Protein AF-A0A5K0W1N3-F1 (afdb_monomer_lite)

Organism: NCBI:txid210225

Foldseek 3Di:
DDPVPKDWDWDQDPVVRDTDTPDIPPDPPPCPDPPQWDQDPDADVPRDRTDHPPPDDDPDPVVD

Secondary structure (DSSP, 8-state):
--TTS-EEEEEEETTTTEEEEEEEE----TTSS-TTEEE-SS--TT--SEEEPTT---S-TTT-

pLDDT: mean 80.09, std 11.73, range [47.91, 97.0]

Structure (mmCIF, N/CA/C/O backbone):
data_AF-A0A5K0W1N3-F1
#
_entry.id   AF-A0A5K0W1N3-F1
#
loop_
_atom_site.group_PDB
_atom_site.id
_atom_site.type_symbol
_atom_site.label_atom_id
_atom_site.label_alt_id
_atom_site.label_comp_id
_atom_site.label_asym_id
_atom_site.label_entity_id
_atom_site.label_seq_id
_atom_site.pdbx_PDB_ins_code
_atom_site.Cartn_x
_atom_site.Cartn_y
_atom_site.Cartn_z
_atom_site.occupancy
_atom_site.B_iso_or_equiv
_atom_site.auth_seq_id
_ato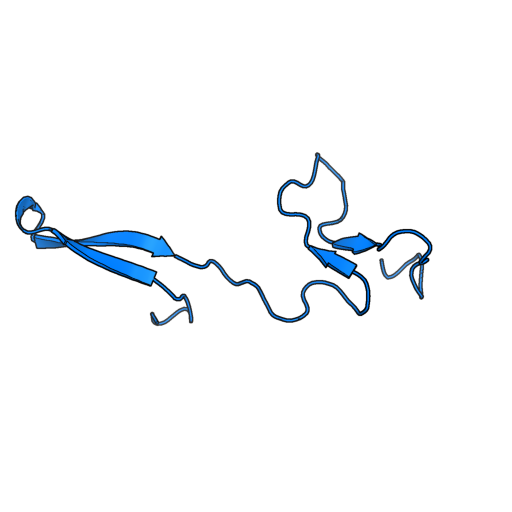m_site.auth_comp_id
_atom_site.auth_asym_id
_atom_site.auth_atom_id
_atom_site.pdbx_PDB_model_num
ATOM 1 N N . ILE A 1 1 ? -3.011 -2.363 -13.007 1.00 82.69 1 ILE A N 1
ATOM 2 C CA . ILE A 1 1 ? -3.109 -3.062 -11.706 1.00 82.69 1 ILE A CA 1
ATOM 3 C C . ILE A 1 1 ? -2.254 -4.310 -11.824 1.00 82.69 1 ILE A C 1
ATOM 5 O O . ILE A 1 1 ? -2.328 -4.949 -12.868 1.00 82.69 1 ILE A O 1
ATOM 9 N N . ASP A 1 2 ? -1.377 -4.578 -10.859 1.00 85.75 2 ASP A N 1
ATOM 10 C CA . ASP A 1 2 ? -0.504 -5.759 -10.887 1.00 85.75 2 ASP A CA 1
ATOM 11 C C . ASP A 1 2 ? -1.142 -6.981 -10.198 1.00 85.75 2 ASP A C 1
ATOM 13 O O . ASP A 1 2 ? -2.276 -6.922 -9.725 1.00 85.75 2 ASP A O 1
ATOM 17 N N . VAL A 1 3 ? -0.406 -8.094 -10.132 1.00 87.69 3 VAL A N 1
ATOM 18 C CA . VAL A 1 3 ? -0.871 -9.349 -9.508 1.00 87.69 3 VAL A CA 1
ATOM 19 C C . VAL A 1 3 ? -1.140 -9.233 -8.003 1.00 87.69 3 VAL A C 1
ATOM 21 O O . VAL A 1 3 ? -1.800 -10.099 -7.442 1.00 87.69 3 VAL A O 1
ATOM 24 N N . ASN A 1 4 ? -0.665 -8.165 -7.356 1.00 84.75 4 ASN A N 1
ATOM 25 C CA . ASN A 1 4 ? -0.888 -7.883 -5.940 1.00 84.75 4 ASN A CA 1
ATOM 26 C C . ASN A 1 4 ? -2.047 -6.897 -5.722 1.00 84.75 4 ASN A C 1
ATOM 28 O O . ASN A 1 4 ? -2.234 -6.411 -4.611 1.00 84.75 4 ASN A O 1
ATOM 32 N N . GLY A 1 5 ? -2.792 -6.543 -6.775 1.00 83.75 5 GLY A N 1
ATOM 33 C CA . GLY A 1 5 ? -3.883 -5.573 -6.688 1.00 83.75 5 GLY A CA 1
ATOM 34 C C . GLY A 1 5 ? -3.417 -4.118 -6.574 1.00 83.75 5 GLY A C 1
ATOM 35 O O . GLY A 1 5 ? -4.235 -3.239 -6.319 1.00 83.75 5 GLY A O 1
ATOM 36 N N . GLN A 1 6 ? -2.132 -3.824 -6.797 1.00 85.31 6 GLN A N 1
ATOM 37 C CA . GLN A 1 6 ? -1.613 -2.463 -6.678 1.00 85.31 6 GLN A CA 1
ATOM 38 C C . GLN A 1 6 ? -1.848 -1.669 -7.965 1.00 85.31 6 GLN A C 1
ATOM 40 O O . GLN A 1 6 ? -1.517 -2.111 -9.077 1.00 85.31 6 GLN A O 1
ATOM 45 N N . ILE A 1 7 ? -2.378 -0.453 -7.823 1.00 88.25 7 ILE A N 1
ATOM 46 C CA . ILE A 1 7 ? -2.414 0.529 -8.910 1.00 88.25 7 ILE A CA 1
ATOM 47 C C . ILE A 1 7 ? -1.027 1.165 -9.009 1.00 88.25 7 ILE A C 1
ATOM 49 O O . ILE A 1 7 ? -0.469 1.611 -8.010 1.00 88.25 7 ILE A O 1
ATOM 53 N N . LYS A 1 8 ? -0.456 1.188 -10.218 1.00 90.19 8 LYS A N 1
ATOM 54 C CA . LYS A 1 8 ? 0.898 1.689 -10.481 1.00 90.19 8 LYS A CA 1
ATOM 55 C C . LYS A 1 8 ? 0.905 2.604 -11.695 1.00 90.19 8 LYS A C 1
ATOM 57 O O . LYS A 1 8 ? 0.298 2.276 -12.713 1.00 90.19 8 LYS A O 1
ATOM 62 N N . LEU A 1 9 ? 1.646 3.702 -11.594 1.00 93.62 9 LEU A N 1
ATOM 63 C CA . LEU A 1 9 ? 2.057 4.526 -12.722 1.00 93.62 9 LEU A CA 1
ATOM 64 C C . LEU A 1 9 ? 3.501 4.165 -13.076 1.00 93.62 9 LEU A C 1
ATOM 66 O O . LEU A 1 9 ? 4.417 4.373 -12.277 1.00 93.62 9 LEU A O 1
ATOM 70 N N . ALA A 1 10 ? 3.703 3.625 -14.274 1.00 94.38 10 ALA A N 1
ATOM 71 C CA . ALA A 1 10 ? 5.011 3.213 -14.762 1.00 94.38 10 ALA A CA 1
ATOM 72 C C . ALA A 1 10 ? 5.255 3.728 -16.183 1.00 94.38 10 ALA A C 1
ATOM 74 O O . ALA A 1 10 ? 4.319 3.852 -16.969 1.00 94.38 10 ALA A O 1
ATOM 75 N N . THR A 1 11 ? 6.520 3.991 -16.516 1.00 96.56 11 THR A N 1
ATOM 76 C CA . THR A 1 11 ? 6.949 4.257 -17.896 1.00 96.56 11 THR A CA 1
ATOM 77 C C . THR A 1 11 ? 8.007 3.260 -18.322 1.00 96.56 11 THR A C 1
ATOM 79 O O . THR A 1 11 ? 8.757 2.731 -17.496 1.00 96.56 11 THR A O 1
ATOM 82 N N . TRP A 1 12 ? 8.085 3.023 -19.625 1.00 96.38 12 TRP A N 1
ATOM 83 C CA . TRP A 1 12 ? 9.127 2.189 -20.194 1.00 96.38 12 TRP A CA 1
ATOM 84 C C . TRP A 1 12 ? 10.477 2.913 -20.145 1.00 96.38 12 TRP A C 1
ATOM 86 O O . TRP A 1 12 ? 10.645 3.984 -20.734 1.00 96.38 12 TRP A O 1
ATOM 96 N N . ASN A 1 13 ? 11.452 2.324 -19.458 1.00 96.88 13 ASN A N 1
ATOM 97 C CA . ASN A 1 13 ? 12.822 2.810 -19.406 1.00 96.88 13 ASN A CA 1
ATOM 98 C C . ASN A 1 13 ? 13.662 2.062 -20.445 1.00 96.88 13 ASN A C 1
ATOM 100 O O . ASN A 1 13 ? 14.040 0.912 -20.237 1.00 96.88 13 ASN A O 1
ATOM 104 N N . LYS A 1 14 ? 13.955 2.730 -21.567 1.00 97.00 14 LYS A N 1
ATOM 105 C CA . LYS A 1 14 ? 14.745 2.152 -22.665 1.00 97.00 14 LYS A CA 1
ATOM 106 C C . LYS A 1 14 ? 16.161 1.729 -22.230 1.00 97.00 14 LYS A C 1
ATOM 108 O O . LYS A 1 14 ? 16.499 0.586 -22.501 1.00 97.00 14 LYS A O 1
ATOM 113 N N . PRO A 1 15 ? 16.967 2.572 -21.547 1.00 96.69 15 PRO A N 1
ATOM 114 C CA . PRO A 1 15 ? 18.306 2.193 -21.084 1.00 96.69 15 PRO A CA 1
ATOM 115 C C . PRO A 1 15 ? 18.405 0.889 -20.289 1.00 96.69 15 PRO A C 1
ATOM 117 O O . PRO A 1 15 ? 19.389 0.173 -20.423 1.00 96.69 15 PRO A O 1
ATOM 120 N N . THR A 1 16 ? 17.422 0.602 -19.434 1.00 96.19 16 THR A N 1
ATOM 121 C CA . THR A 1 16 ? 17.425 -0.593 -18.572 1.00 96.19 16 THR A CA 1
ATOM 122 C 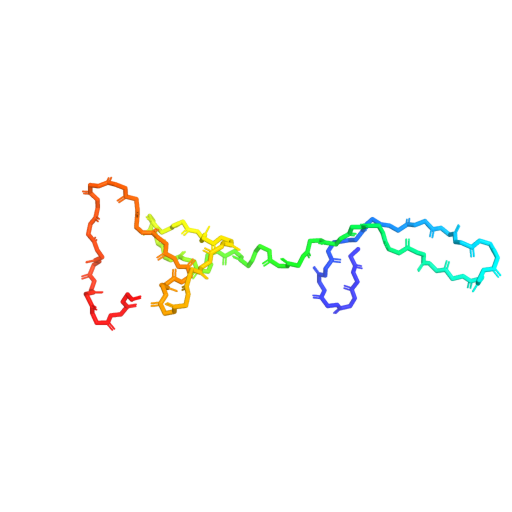C . THR A 1 16 ? 16.492 -1.688 -19.076 1.00 96.19 16 THR A C 1
ATOM 124 O O . THR A 1 16 ? 16.306 -2.676 -18.373 1.00 96.19 16 THR A O 1
ATOM 127 N N . GLU A 1 17 ? 15.867 -1.476 -20.239 1.00 96.88 17 GLU A N 1
ATOM 128 C CA . GLU A 1 17 ? 14.866 -2.357 -20.852 1.00 96.88 17 GLU A CA 1
ATOM 129 C C . GLU A 1 17 ? 13.808 -2.850 -19.857 1.00 96.88 17 GLU A C 1
ATOM 131 O O . GLU A 1 17 ? 13.432 -4.021 -19.815 1.00 96.88 17 GLU A O 1
ATOM 136 N N . SER A 1 18 ? 13.339 -1.943 -19.001 1.00 96.50 18 SER A N 1
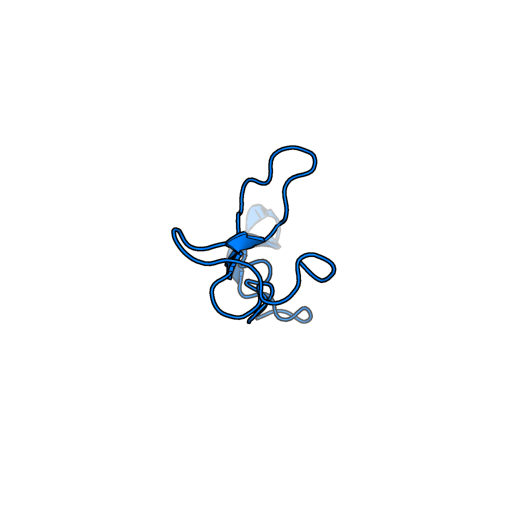ATOM 137 C CA . SER A 1 18 ? 12.457 -2.301 -17.895 1.00 96.50 18 SER A CA 1
ATOM 138 C C . SER A 1 18 ? 11.426 -1.223 -17.598 1.00 96.50 18 SER A C 1
ATOM 140 O O . SER A 1 18 ? 11.567 -0.055 -17.962 1.00 96.50 18 SER A O 1
ATOM 142 N N . TRP A 1 19 ? 10.350 -1.613 -16.921 1.00 94.31 19 TRP A N 1
ATOM 143 C CA . TRP A 1 19 ? 9.349 -0.670 -16.438 1.00 94.31 19 TRP A CA 1
ATOM 144 C C . TRP A 1 19 ? 9.868 0.056 -15.200 1.00 94.31 19 TRP A C 1
ATOM 146 O O . TRP A 1 19 ? 10.113 -0.559 -14.163 1.00 94.31 19 TRP A O 1
ATOM 156 N N . LYS A 1 20 ? 9.987 1.381 -15.286 1.00 94.62 20 LYS A N 1
ATOM 157 C CA . LYS A 1 20 ? 10.254 2.230 -14.126 1.00 94.62 20 LYS A CA 1
ATOM 158 C C . LYS A 1 20 ? 8.929 2.655 -13.508 1.00 94.62 20 LYS A C 1
ATOM 160 O O . LYS A 1 20 ? 8.152 3.369 -14.140 1.00 94.62 20 LYS A O 1
ATOM 165 N N . VAL A 1 21 ? 8.690 2.229 -12.272 1.00 92.88 21 VAL A N 1
ATOM 166 C CA . VAL A 1 21 ? 7.531 2.650 -11.476 1.00 92.88 21 VAL A CA 1
ATOM 167 C C . VAL A 1 21 ? 7.826 4.022 -10.870 1.00 92.88 21 VAL A C 1
ATOM 169 O O . VAL A 1 21 ? 8.843 4.197 -10.205 1.00 92.88 21 VAL A O 1
ATOM 172 N N . PHE A 1 22 ? 6.955 4.995 -11.123 1.00 92.00 22 PHE A N 1
ATOM 173 C CA . PHE A 1 22 ? 7.037 6.341 -10.541 1.00 92.00 22 PHE A CA 1
ATOM 174 C C . PHE A 1 22 ? 6.195 6.457 -9.284 1.00 92.00 22 PHE A C 1
ATOM 176 O O . PHE A 1 22 ? 6.564 7.156 -8.347 1.00 92.00 22 PHE A O 1
ATOM 183 N N . TRP A 1 23 ? 5.051 5.784 -9.290 1.00 88.06 23 TRP A N 1
ATOM 184 C CA . TRP A 1 23 ? 4.102 5.824 -8.200 1.00 88.06 23 TRP A CA 1
ATOM 185 C C . TRP A 1 23 ? 3.345 4.507 -8.129 1.00 88.06 2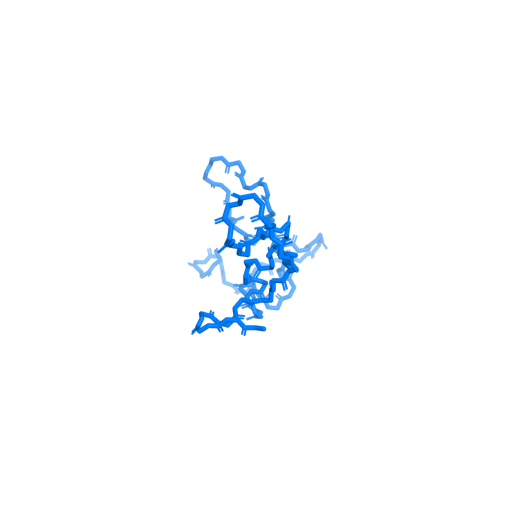3 TRP A C 1
ATOM 187 O O . TRP A 1 23 ? 3.054 3.878 -9.151 1.00 88.06 23 TRP A O 1
ATOM 197 N N . SER A 1 24 ? 3.021 4.103 -6.911 1.00 87.00 24 SER A N 1
ATOM 198 C CA . SER A 1 24 ? 2.138 2.985 -6.633 1.00 87.00 24 SER A CA 1
ATOM 199 C C . SER A 1 24 ? 1.258 3.339 -5.451 1.00 87.00 24 SER A C 1
ATOM 201 O O . SER A 1 24 ? 1.776 3.776 -4.423 1.00 87.00 24 SER A O 1
ATOM 203 N N . GLN A 1 25 ? -0.040 3.091 -5.568 1.00 80.12 25 GLN A N 1
ATOM 204 C CA . GLN A 1 25 ? -0.919 3.079 -4.411 1.00 80.12 25 GLN A CA 1
ATOM 205 C C . GLN A 1 25 ? -0.677 1.765 -3.677 1.00 80.12 25 GLN A C 1
ATOM 207 O O . GLN A 1 25 ? -1.089 0.697 -4.139 1.00 80.12 25 GLN A O 1
ATOM 212 N N . GLN A 1 26 ? 0.055 1.831 -2.568 1.00 65.19 26 GLN A N 1
ATOM 213 C CA . GLN A 1 26 ? 0.071 0.722 -1.628 1.00 65.19 26 GLN A CA 1
ATOM 214 C C . GLN A 1 26 ? -1.214 0.820 -0.829 1.00 65.19 26 GLN A C 1
ATOM 216 O O . GLN A 1 26 ? -1.38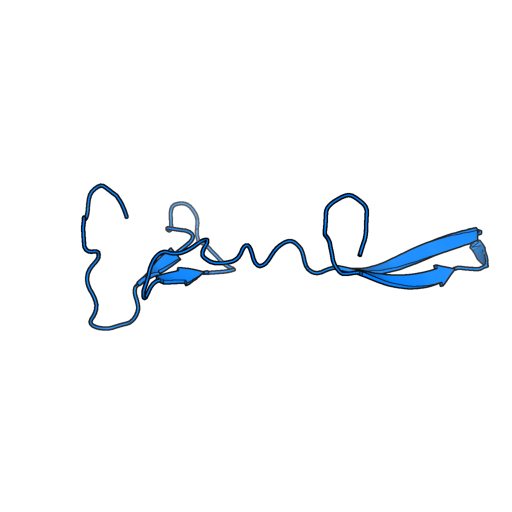4 1.766 -0.075 1.00 65.19 26 GLN A O 1
ATOM 221 N N . CYS A 1 27 ? -2.118 -0.109 -1.127 1.00 59.91 27 CYS A N 1
ATOM 222 C CA . CYS A 1 27 ? -3.386 -0.371 -0.473 1.00 59.91 27 CYS A CA 1
ATOM 223 C C . CYS A 1 27 ? -3.847 0.719 0.513 1.00 59.91 27 CYS A C 1
ATOM 225 O O . CYS A 1 27 ? -3.596 0.609 1.712 1.00 59.91 27 CYS A O 1
ATOM 227 N N . ASP A 1 28 ? -4.627 1.688 0.023 1.00 63.75 28 ASP A N 1
ATOM 228 C CA . ASP A 1 28 ? -5.696 2.271 0.839 1.00 63.75 28 ASP A CA 1
ATOM 229 C C . ASP A 1 28 ? -6.699 1.135 1.066 1.00 63.75 28 ASP A C 1
ATOM 231 O O . ASP A 1 28 ? -7.685 0.993 0.339 1.00 63.75 28 ASP A O 1
ATOM 235 N N . ILE A 1 29 ? -6.351 0.208 1.967 1.00 68.19 29 ILE A N 1
ATOM 236 C CA . ILE A 1 29 ? -7.196 -0.939 2.276 1.00 68.19 29 ILE A CA 1
ATOM 237 C C . ILE A 1 29 ? -8.521 -0.333 2.724 1.00 68.19 29 ILE A C 1
ATOM 239 O O . ILE A 1 29 ? -8.600 0.462 3.662 1.00 68.19 29 ILE A O 1
ATOM 243 N N . TYR A 1 30 ? -9.572 -0.650 1.984 1.00 72.06 30 TYR A N 1
ATOM 244 C CA . TYR A 1 30 ? -10.873 -0.108 2.304 1.00 72.06 30 TYR A CA 1
ATOM 245 C C . TYR A 1 30 ? -11.265 -0.561 3.714 1.00 72.06 30 TYR A C 1
ATOM 247 O O . TYR A 1 30 ? -11.187 -1.749 4.023 1.00 72.06 30 TYR A O 1
ATOM 255 N N . ALA A 1 31 ? -11.668 0.399 4.548 1.00 73.88 31 ALA A N 1
ATOM 256 C CA . ALA A 1 31 ? -12.059 0.172 5.936 1.00 73.88 31 ALA A CA 1
ATOM 257 C C . ALA A 1 31 ? -10.963 -0.447 6.837 1.00 73.88 31 ALA A C 1
ATOM 259 O O . ALA A 1 31 ? -11.282 -1.270 7.692 1.00 73.88 31 ALA A O 1
ATOM 260 N N . VAL A 1 32 ? -9.683 -0.037 6.701 1.00 78.88 32 VAL A N 1
ATOM 261 C CA . VAL A 1 32 ? -8.662 -0.314 7.752 1.00 78.88 32 VAL A CA 1
ATOM 262 C C . VAL A 1 32 ? -9.154 0.165 9.108 1.00 78.88 32 VAL A C 1
ATOM 264 O O . VAL A 1 32 ? -9.047 -0.542 10.105 1.00 78.88 32 VAL A O 1
ATOM 267 N N . CYS A 1 33 ? -9.682 1.385 9.124 1.00 80.69 33 CYS A N 1
ATOM 268 C CA . CYS A 1 33 ? -10.292 1.962 10.298 1.00 80.69 33 CYS A CA 1
ATOM 269 C C . CYS A 1 33 ? -11.788 1.682 10.274 1.00 80.69 33 CYS A C 1
ATOM 271 O O . CYS A 1 33 ? -12.435 1.768 9.226 1.00 80.69 33 CYS A O 1
ATOM 273 N N . GLY A 1 34 ? -12.326 1.352 11.447 1.00 78.19 34 GLY A N 1
ATOM 274 C CA . GLY A 1 34 ? -13.762 1.234 11.644 1.00 78.19 34 GLY A CA 1
ATOM 275 C C . GLY A 1 34 ? -14.481 2.555 11.375 1.00 78.19 34 GLY A C 1
ATOM 276 O O . GLY A 1 34 ? -13.873 3.592 11.093 1.00 78.19 34 GLY A O 1
ATOM 277 N N . THR A 1 35 ? -15.806 2.528 11.473 1.00 82.44 35 THR A N 1
ATOM 278 C CA . THR A 1 35 ? -16.637 3.716 11.275 1.00 82.44 35 THR A CA 1
ATOM 279 C C . THR A 1 35 ? -16.120 4.888 12.113 1.00 82.44 35 THR A C 1
ATOM 281 O O . THR A 1 35 ? -15.876 4.732 13.307 1.00 82.44 35 THR A O 1
ATOM 284 N N . PHE A 1 36 ? -15.972 6.057 11.484 1.00 81.50 36 PHE A N 1
ATOM 285 C CA . PHE A 1 36 ? -15.460 7.286 12.106 1.00 81.50 36 PHE A CA 1
ATOM 286 C C . PHE A 1 36 ? -13.988 7.259 12.564 1.00 81.50 36 PHE A C 1
ATOM 288 O O . PHE A 1 36 ? -13.556 8.170 13.272 1.00 81.50 36 PHE A O 1
ATOM 295 N N . GLY A 1 37 ? -13.212 6.259 12.140 1.00 81.06 37 GLY A N 1
ATOM 296 C CA . GLY A 1 37 ? -11.757 6.263 12.245 1.00 81.06 37 GLY A CA 1
ATOM 297 C C . GLY A 1 37 ? -11.101 6.766 10.958 1.00 81.06 37 GLY A C 1
ATOM 298 O O . GLY A 1 37 ? -11.534 6.435 9.854 1.00 81.06 37 GLY A O 1
ATOM 299 N N . VAL A 1 38 ? -10.046 7.559 11.100 1.00 82.31 38 VAL A N 1
ATOM 300 C CA . VAL A 1 38 ? -9.233 8.075 9.995 1.00 82.31 38 VAL A CA 1
ATOM 301 C C . VAL A 1 38 ? -7.861 7.427 10.062 1.00 82.31 38 VAL A C 1
ATOM 303 O O . VAL A 1 38 ? -7.246 7.376 11.123 1.00 82.31 38 VAL A O 1
ATOM 306 N N . PHE A 1 39 ? -7.377 6.915 8.934 1.00 81.75 39 PHE A N 1
ATOM 307 C CA . PHE A 1 39 ? -6.048 6.322 8.882 1.00 81.75 39 PHE A CA 1
ATOM 308 C C . PHE A 1 39 ? -4.979 7.415 9.008 1.00 81.75 39 PHE A C 1
ATOM 310 O O . PHE A 1 39 ? -4.966 8.366 8.223 1.00 81.75 39 PHE A O 1
ATOM 317 N N . ASN A 1 40 ? -4.088 7.280 9.990 1.00 77.62 40 ASN A N 1
ATOM 318 C CA . ASN A 1 40 ? -2.951 8.172 10.170 1.00 77.62 40 ASN A CA 1
ATOM 319 C C . ASN A 1 40 ? -1.718 7.594 9.455 1.00 77.62 40 ASN A C 1
ATOM 321 O O . ASN A 1 40 ? -1.190 6.548 9.833 1.00 77.62 40 ASN A O 1
ATOM 325 N N . ASN A 1 41 ? -1.243 8.315 8.435 1.00 72.62 41 ASN A N 1
ATOM 326 C CA . ASN A 1 41 ? -0.075 7.950 7.626 1.00 72.62 41 ASN A CA 1
ATOM 327 C C . ASN A 1 41 ? 1.277 8.208 8.324 1.00 72.62 41 ASN A C 1
ATOM 329 O O . ASN A 1 41 ? 2.308 7.753 7.831 1.00 72.62 41 ASN A O 1
ATOM 333 N N . GLU A 1 42 ? 1.290 8.915 9.458 1.00 72.56 42 GLU A N 1
ATOM 334 C CA . GLU A 1 42 ? 2.477 9.227 10.264 1.00 72.56 42 GLU A CA 1
ATOM 335 C C . GLU A 1 42 ? 2.289 8.818 11.741 1.00 72.56 42 GLU A C 1
ATOM 337 O O . GLU A 1 42 ? 2.325 9.665 12.645 1.00 72.56 42 GLU A O 1
ATOM 342 N N . PRO A 1 43 ? 2.098 7.519 12.039 1.00 62.88 43 PRO A N 1
ATOM 343 C CA . PRO A 1 43 ? 1.958 7.072 13.416 1.00 62.88 43 PRO A CA 1
ATOM 344 C C . PRO A 1 43 ? 3.283 7.305 14.154 1.00 62.88 43 PRO A C 1
ATOM 346 O O . PRO A 1 43 ? 4.321 6.734 13.804 1.00 62.88 43 PRO A O 1
ATOM 349 N N . LYS A 1 44 ? 3.283 8.140 15.203 1.00 60.69 44 LYS A N 1
ATOM 350 C CA . LYS A 1 44 ? 4.446 8.187 16.110 1.00 60.69 44 LYS A CA 1
ATOM 351 C C . LYS A 1 44 ? 4.538 6.843 16.840 1.00 60.69 44 LYS A C 1
ATOM 353 O O . LYS A 1 44 ? 3.530 6.157 16.996 1.00 60.69 44 LYS A O 1
ATOM 358 N N . GLN A 1 45 ? 5.739 6.456 17.275 1.00 47.91 45 GLN A N 1
ATOM 359 C CA . GLN A 1 45 ? 5.972 5.175 17.957 1.00 47.91 45 GLN A CA 1
ATOM 360 C C . GLN A 1 45 ? 4.903 4.921 19.037 1.00 47.91 45 GLN A C 1
ATOM 362 O O . GLN A 1 45 ? 4.762 5.718 19.962 1.00 47.91 45 GLN A O 1
ATOM 367 N N . ASN A 1 46 ? 4.166 3.813 18.891 1.00 52.06 46 ASN A N 1
ATOM 368 C CA . ASN A 1 46 ? 3.045 3.368 19.735 1.00 52.06 46 ASN A CA 1
ATOM 369 C C . ASN A 1 46 ? 1.701 4.117 19.593 1.00 52.06 46 ASN A C 1
ATOM 371 O O . ASN A 1 46 ? 0.845 3.948 20.458 1.00 52.06 46 ASN A O 1
ATOM 375 N N . MET A 1 47 ? 1.468 4.898 18.531 1.00 57.06 47 MET A N 1
ATOM 376 C CA . MET A 1 47 ? 0.128 5.420 18.218 1.00 57.06 47 MET A CA 1
ATOM 377 C C . MET A 1 47 ? -0.650 4.509 17.269 1.00 57.06 47 MET A C 1
ATOM 379 O O . MET A 1 47 ? -0.089 3.909 16.351 1.00 57.06 47 MET A O 1
ATOM 383 N N . GLN A 1 48 ? -1.956 4.411 17.528 1.00 63.34 48 GLN A N 1
ATOM 384 C CA . GLN A 1 48 ? -2.909 3.654 16.724 1.00 63.34 48 GLN A CA 1
ATOM 385 C C . GLN A 1 48 ? -2.872 4.145 15.273 1.00 63.34 48 GLN A C 1
ATOM 387 O O . GLN A 1 48 ? -2.902 5.343 15.010 1.00 63.34 48 GLN A O 1
ATOM 392 N N . MET A 1 49 ? -2.829 3.200 14.329 1.00 75.50 49 MET A N 1
ATOM 393 C CA . MET A 1 49 ? -2.934 3.475 12.887 1.00 75.50 49 MET A CA 1
ATOM 394 C C . MET A 1 49 ? -4.229 4.215 12.520 1.00 75.50 49 MET A C 1
ATOM 396 O O . MET A 1 49 ? -4.309 4.824 11.457 1.00 75.50 49 MET A O 1
ATOM 400 N N . CYS A 1 50 ? -5.233 4.154 13.394 1.00 79.44 50 CYS A N 1
ATOM 401 C CA . CYS A 1 50 ? -6.514 4.817 13.246 1.00 79.44 50 CYS A CA 1
ATOM 402 C C . CYS A 1 50 ? -6.680 5.887 14.321 1.00 79.44 50 CYS A C 1
ATOM 404 O O . CYS A 1 50 ? -6.659 5.597 15.515 1.00 79.44 50 CYS A O 1
ATOM 406 N N . GLU A 1 51 ? -6.888 7.121 13.884 1.00 80.44 51 GLU A N 1
ATOM 407 C CA . GLU A 1 51 ? -7.265 8.236 14.737 1.00 80.44 51 GLU A CA 1
ATOM 408 C C . GLU A 1 51 ? -8.782 8.365 14.775 1.00 80.44 51 GLU A C 1
ATOM 410 O O . GLU A 1 51 ? -9.474 8.238 13.763 1.00 80.44 51 GLU A O 1
ATOM 415 N N . ARG A 1 52 ? -9.315 8.612 15.969 1.00 80.62 52 ARG A N 1
ATOM 416 C CA . ARG A 1 52 ? -10.731 8.924 16.138 1.00 80.62 52 ARG A CA 1
ATOM 417 C C . ARG A 1 52 ? -10.992 10.334 15.616 1.00 80.62 52 ARG A C 1
ATOM 419 O O . ARG A 1 52 ? -10.174 11.226 15.826 1.00 80.62 52 ARG A O 1
ATOM 426 N N . LEU A 1 53 ? -12.142 10.554 14.991 1.00 81.44 53 LEU A N 1
ATOM 427 C CA . LEU A 1 53 ? -12.588 11.916 14.702 1.00 81.44 53 LEU A CA 1
ATOM 428 C C . LEU A 1 53 ? -12.853 12.693 16.002 1.00 81.44 53 LEU A C 1
ATOM 430 O O . LEU A 1 53 ? -13.299 12.133 17.009 1.00 81.44 53 LEU A O 1
ATOM 434 N N . ASP A 1 54 ? -12.604 14.000 15.963 1.00 80.00 54 ASP A N 1
ATOM 435 C CA . ASP A 1 54 ? -12.820 14.883 17.106 1.00 80.00 54 ASP A CA 1
ATOM 436 C C . ASP A 1 54 ? -14.270 14.821 17.605 1.00 80.00 54 ASP A C 1
ATOM 438 O O . ASP A 1 54 ? -15.229 14.892 16.836 1.00 80.00 54 ASP A O 1
ATOM 442 N N . GLY A 1 55 ? -14.425 14.692 18.924 1.00 82.56 55 GLY A N 1
ATOM 443 C CA . GLY A 1 55 ? -15.730 14.589 19.581 1.00 82.56 55 GLY A CA 1
ATOM 444 C C . GLY A 1 55 ? -16.369 13.197 19.561 1.00 82.56 55 GLY A C 1
ATOM 445 O O . GLY A 1 55 ? -17.449 13.043 20.128 1.00 82.56 55 GLY A O 1
ATOM 446 N N . LEU A 1 56 ? -15.723 12.186 18.969 1.00 81.50 56 LEU A N 1
ATOM 447 C CA . LEU A 1 56 ? -16.199 10.801 18.984 1.00 81.50 56 LEU A CA 1
ATOM 448 C C . LEU A 1 56 ? -15.338 9.913 19.877 1.00 81.50 56 LEU A C 1
ATOM 450 O O . LEU A 1 56 ? -14.122 10.071 19.950 1.00 81.50 56 LEU A O 1
ATOM 454 N N . GLU A 1 57 ? -15.978 8.956 20.545 1.00 78.75 57 GLU A N 1
ATOM 455 C CA . GLU A 1 57 ? -15.315 7.940 21.362 1.00 78.75 57 GLU A CA 1
ATOM 456 C C . GLU A 1 57 ? -15.448 6.563 20.704 1.00 78.75 57 GLU A C 1
ATOM 458 O O . GLU A 1 57 ? -16.453 6.301 20.036 1.00 78.75 57 GLU A O 1
ATOM 463 N N . PRO A 1 58 ? -14.449 5.678 20.858 1.00 74.12 58 PRO A N 1
ATOM 464 C CA . PRO A 1 58 ? -14.552 4.328 20.330 1.00 74.12 58 PRO A CA 1
ATOM 465 C C . PRO A 1 58 ? -15.714 3.581 20.988 1.00 74.12 58 PRO A C 1
ATOM 467 O O . PRO A 1 58 ? -15.925 3.676 22.196 1.00 74.12 58 PRO A O 1
ATOM 470 N N . ALA A 1 59 ? -16.439 2.790 20.195 1.00 77.75 59 ALA A N 1
ATOM 471 C CA . ALA A 1 59 ? -17.543 1.967 20.694 1.00 77.75 59 ALA A CA 1
ATOM 472 C C . ALA A 1 59 ? -17.085 0.935 21.743 1.00 77.75 59 ALA A C 1
ATOM 474 O O . ALA A 1 59 ? -17.859 0.550 22.617 1.00 77.75 59 ALA A O 1
ATOM 475 N N . SER A 1 60 ? -15.821 0.511 21.669 1.00 76.81 60 SER A N 1
ATOM 476 C CA . SER A 1 60 ? -15.162 -0.341 22.652 1.00 76.81 60 SER A CA 1
ATOM 477 C C . SER A 1 60 ? -13.720 0.122 22.831 1.00 76.81 60 SER A C 1
ATOM 479 O O . SER A 1 60 ? -12.936 0.100 21.888 1.00 76.81 60 SER A O 1
ATOM 481 N N . ALA A 1 61 ? -13.353 0.518 24.052 1.00 73.25 61 ALA A N 1
ATOM 482 C CA . ALA A 1 61 ? -11.982 0.915 24.380 1.00 73.25 61 ALA A CA 1
ATOM 483 C C . ALA A 1 61 ? -10.980 -0.253 24.308 1.00 73.25 61 ALA A C 1
ATOM 485 O O . ALA A 1 61 ? -9.779 -0.021 24.257 1.00 73.25 61 ALA A O 1
ATOM 486 N N . GLN A 1 62 ? -11.469 -1.496 24.342 1.00 71.94 62 GLN A N 1
ATOM 487 C CA . GLN A 1 62 ? -10.636 -2.696 24.279 1.00 71.94 62 GLN A CA 1
ATOM 488 C C . GLN A 1 62 ? -10.386 -3.164 22.836 1.00 71.94 62 GLN A C 1
ATOM 490 O O . GLN A 1 62 ? -9.406 -3.860 22.590 1.00 71.94 62 GLN A O 1
ATOM 495 N N . GLU A 1 63 ? -11.267 -2.801 21.900 1.00 66.69 63 GLU A N 1
ATOM 496 C CA . GLU A 1 63 ? -11.181 -3.174 20.477 1.00 66.69 63 GLU A CA 1
ATOM 497 C C . GLU A 1 63 ? -10.607 -2.055 19.589 1.00 66.69 63 GLU A C 1
ATOM 499 O O . GLU A 1 63 ? -10.456 -2.251 18.384 1.00 66.69 63 GLU A O 1
ATOM 504 N N . TRP A 1 64 ? -10.314 -0.893 20.178 1.00 70.00 64 TRP A N 1
ATOM 505 C CA . TRP A 1 64 ? -9.709 0.271 19.529 1.00 70.00 64 TRP A CA 1
ATOM 506 C C . TRP A 1 64 ? -8.183 0.226 19.633 1.00 70.00 64 TRP A C 1
ATOM 508 O O . TRP A 1 64 ? -7.491 0.501 18.628 1.00 70.00 64 TRP A O 1
#

InterPro domains:
  IPR000858 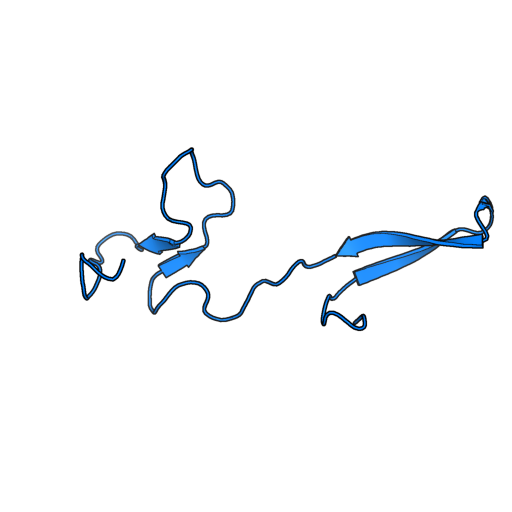S-locus glycoprotein domain [PF00954] (1-59)

Radius of gyration: 17.83 Å; chains: 1; bounding box: 36×24×47 Å

Sequence (64 aa):
IDVNGQIKLATWNKPTESWKVFWSQQCDIYAVCGTFGVFNNEPKQNMQMCERLDGLEPASAQEW